Protein AF-A0A4Y9YDY7-F1 (afdb_monomer_lite)

Organism: NCBI:txid205917

Secondary structure (DSSP, 8-state):
-PPP------------S---HHHHHHHHHHHHHHHHHHHHHHHHHHHTTT-GGGHHHHHHHHHHHHHHHHHHHHHHHHHHTT-PPPHHHHHHHHHHHHHHHHHHHT---SSHHHHHHHHHHHHHHHHHHHHHHHHHHH--

Radius of gyration: 20.63 Å; chains: 1; bounding box: 58×37×65 Å

Foldseek 3Di:
DDDDDDDPPPPPPPPQLPFPPQLVVLLVLLVVLLVQLLVLLVVLCVVCVPPPVLPVLSVQLNVLSVQLVVLSVQCVVCSVVVHHRDPCSLVSNVVSLVSNLVSLVPDDDPDPVSVVSSVSSNVSSVSSVVSSVSSVVRRD

Structure (mmCIF, N/CA/C/O backbone):
data_AF-A0A4Y9YDY7-F1
#
_entry.id   AF-A0A4Y9YDY7-F1
#
loop_
_atom_site.group_PDB
_atom_site.id
_atom_site.type_symbol
_atom_site.label_atom_id
_atom_site.label_alt_id
_atom_site.label_comp_id
_atom_site.label_asym_id
_atom_site.label_entity_id
_atom_site.label_seq_id
_atom_site.pdbx_PDB_ins_code
_atom_site.Cartn_x
_atom_site.Cartn_y
_atom_site.Cartn_z
_atom_site.occupancy
_atom_site.B_iso_or_equiv
_atom_site.auth_seq_id
_atom_site.auth_comp_id
_atom_site.auth_asym_id
_atom_site.auth_atom_id
_atom_site.pdbx_PDB_model_num
ATOM 1 N N . MET A 1 1 ? -42.964 29.042 45.387 1.00 39.03 1 MET A N 1
ATOM 2 C CA . MET A 1 1 ? -42.250 28.982 44.094 1.00 39.03 1 MET A CA 1
ATOM 3 C C . MET A 1 1 ? -41.094 28.014 44.265 1.00 39.03 1 MET A C 1
ATOM 5 O O . MET A 1 1 ? -40.174 28.321 45.007 1.00 39.03 1 MET A O 1
ATOM 9 N N . PHE A 1 2 ? -41.213 26.810 43.706 1.00 41.94 2 PHE A N 1
ATOM 10 C CA . PHE A 1 2 ? -40.208 25.752 43.826 1.00 41.94 2 PHE A CA 1
ATOM 11 C C . PHE A 1 2 ? -39.078 26.000 42.819 1.00 41.94 2 PHE A C 1
ATOM 13 O O . PHE A 1 2 ? -39.343 26.147 41.627 1.00 41.94 2 PHE A O 1
ATOM 20 N N . GLY A 1 3 ? -37.841 26.096 43.310 1.00 42.00 3 GLY A N 1
ATOM 21 C CA . GLY A 1 3 ? -36.640 26.236 42.489 1.00 42.00 3 GLY A CA 1
ATOM 22 C C . GLY A 1 3 ? -36.206 24.883 41.930 1.00 42.00 3 GLY A C 1
ATOM 23 O O . GLY A 1 3 ? -36.034 23.929 42.684 1.00 42.00 3 GLY A O 1
ATOM 24 N N . TYR A 1 4 ? -36.042 24.802 40.611 1.00 50.50 4 TYR A N 1
ATOM 25 C CA . TYR A 1 4 ? -35.512 23.625 39.929 1.00 50.50 4 TYR A CA 1
ATOM 26 C C . TYR A 1 4 ? -33.981 23.657 39.962 1.00 50.50 4 TYR A C 1
ATOM 28 O O . TYR A 1 4 ? -33.361 24.554 39.394 1.00 50.50 4 TYR A O 1
ATOM 36 N N . ALA A 1 5 ? -33.372 22.669 40.616 1.00 47.00 5 ALA A N 1
ATOM 37 C CA . ALA A 1 5 ? -31.947 22.394 40.492 1.00 47.00 5 ALA A CA 1
ATOM 38 C C . ALA A 1 5 ? -31.711 21.598 39.200 1.00 47.00 5 ALA A C 1
ATOM 40 O O . ALA A 1 5 ? -32.161 20.459 39.071 1.00 47.00 5 ALA A O 1
ATOM 41 N N . VAL A 1 6 ? -31.022 22.202 38.232 1.00 55.09 6 VAL A N 1
ATOM 42 C CA . VAL A 1 6 ? -30.529 21.498 37.044 1.00 55.09 6 VAL A CA 1
ATOM 43 C C . VAL A 1 6 ? -29.344 20.644 37.482 1.00 55.09 6 VAL A C 1
ATOM 45 O O . VAL A 1 6 ? -28.255 21.153 37.736 1.00 55.09 6 VAL A O 1
ATOM 48 N N . VAL A 1 7 ? -29.566 19.337 37.604 1.00 47.34 7 VAL A N 1
ATOM 49 C CA . VAL A 1 7 ? -28.493 18.370 37.838 1.00 47.34 7 VAL A CA 1
ATOM 50 C C . VAL A 1 7 ? -27.838 18.098 36.488 1.00 47.34 7 VAL A C 1
ATOM 52 O O . VAL A 1 7 ? -28.342 17.315 35.684 1.00 47.34 7 VAL A O 1
ATOM 55 N N . ILE A 1 8 ? -26.734 18.791 36.211 1.00 49.72 8 ILE A N 1
ATOM 56 C CA . ILE A 1 8 ? -25.863 18.474 35.080 1.00 49.72 8 ILE A CA 1
ATOM 57 C C . ILE A 1 8 ? -25.205 17.136 35.424 1.00 49.72 8 ILE A C 1
ATOM 59 O O . ILE A 1 8 ? -24.204 17.090 36.135 1.00 49.72 8 ILE A O 1
ATOM 63 N N . ASN A 1 9 ? -25.788 16.031 34.957 1.00 45.81 9 ASN A N 1
ATOM 64 C CA . ASN A 1 9 ? -25.039 14.789 34.847 1.00 45.81 9 ASN A CA 1
ATOM 65 C C . ASN A 1 9 ? -23.965 15.052 33.793 1.00 45.81 9 ASN A C 1
ATOM 67 O O . ASN A 1 9 ? -24.232 14.969 32.595 1.00 45.81 9 ASN A O 1
ATOM 71 N N . ALA A 1 10 ? -22.761 15.422 34.233 1.00 47.41 10 ALA A N 1
ATOM 72 C CA . ALA A 1 10 ? -21.586 15.194 33.419 1.00 47.41 10 ALA A CA 1
ATOM 73 C C . ALA A 1 10 ? -21.610 13.695 33.122 1.00 47.41 10 ALA A C 1
ATOM 75 O O . ALA A 1 10 ? -21.417 12.885 34.032 1.00 47.41 10 ALA A O 1
ATOM 76 N N . ALA A 1 11 ? -21.964 13.333 31.884 1.00 51.84 11 ALA A N 1
ATOM 77 C CA . ALA A 1 11 ? -21.822 11.964 31.428 1.00 51.84 11 ALA A CA 1
ATOM 78 C C . ALA A 1 11 ? -20.409 11.528 31.835 1.00 51.84 11 ALA A C 1
ATOM 80 O O . ALA A 1 11 ? -19.479 12.335 31.677 1.00 51.84 11 ALA A O 1
ATOM 81 N N . PRO A 1 12 ? -20.241 10.333 32.434 1.00 49.38 12 PRO A N 1
ATOM 82 C CA . PRO A 1 12 ? -18.912 9.855 32.771 1.00 49.38 12 PRO A CA 1
ATOM 83 C C . PRO A 1 12 ? -18.038 10.065 31.541 1.00 49.38 12 PRO A C 1
ATOM 85 O O . PRO A 1 12 ? -18.512 9.867 30.419 1.00 49.38 12 PRO A O 1
ATOM 88 N N . LEU A 1 13 ? -16.807 10.538 31.747 1.00 45.59 13 LEU A N 1
ATOM 89 C CA . LEU A 1 13 ? -15.795 10.596 30.701 1.00 45.59 13 LEU A CA 1
ATOM 90 C C . LEU A 1 13 ? -15.561 9.155 30.237 1.00 45.59 13 LEU A C 1
ATOM 92 O O . LEU A 1 13 ? -14.637 8.480 30.683 1.00 45.59 13 LEU A O 1
ATOM 96 N N . GLN A 1 14 ? -16.453 8.661 29.385 1.00 45.66 14 GLN A N 1
ATOM 97 C CA . GLN A 1 14 ? -16.269 7.471 28.596 1.00 45.66 14 GLN A CA 1
ATOM 98 C C . GLN A 1 14 ? -14.976 7.769 27.857 1.00 45.66 14 GLN A C 1
ATOM 100 O O . GLN A 1 14 ? -14.892 8.802 27.183 1.00 45.66 14 GLN A O 1
ATOM 105 N N . ARG A 1 15 ? -13.930 6.973 28.117 1.00 46.06 15 ARG A N 1
ATOM 106 C CA . ARG A 1 15 ? -12.630 7.122 27.459 1.00 46.06 15 ARG A CA 1
ATOM 107 C C . ARG A 1 15 ? -12.909 7.458 26.000 1.00 46.06 15 ARG A C 1
ATOM 109 O O . ARG A 1 15 ? -13.612 6.697 25.338 1.00 46.06 15 ARG A O 1
ATOM 116 N N . ARG A 1 16 ? -12.460 8.639 25.550 1.00 49.19 16 ARG A N 1
ATOM 117 C CA . ARG A 1 16 ? -12.543 9.020 24.136 1.00 49.19 16 ARG A CA 1
ATOM 118 C C . ARG A 1 16 ? -12.090 7.790 23.355 1.00 49.19 16 ARG A C 1
ATOM 120 O O . ARG A 1 16 ? -11.092 7.199 23.746 1.00 49.19 16 ARG A O 1
ATOM 127 N N . GLN A 1 17 ? -12.787 7.404 22.294 1.00 44.22 17 GLN A N 1
ATOM 128 C CA . GLN A 1 17 ? -12.437 6.260 21.435 1.00 44.22 17 GLN A CA 1
ATOM 129 C C . GLN A 1 17 ? -11.077 6.419 20.696 1.00 44.22 17 GLN A C 1
ATOM 131 O O . GLN A 1 17 ? -10.819 5.794 19.663 1.00 44.22 17 GLN A O 1
ATOM 136 N N . THR A 1 18 ? -10.169 7.255 21.209 1.00 50.94 18 THR A N 1
ATOM 137 C CA . THR A 1 18 ? -8.746 6.922 21.261 1.00 50.94 18 THR A CA 1
ATOM 138 C C . THR A 1 18 ? -8.643 5.643 22.085 1.00 50.94 18 THR A C 1
ATOM 140 O O . THR A 1 18 ? -8.668 5.703 23.315 1.00 50.94 18 THR A O 1
ATOM 143 N N . GLY A 1 19 ? -8.629 4.486 21.424 1.00 54.84 19 GLY A N 1
ATOM 144 C CA . GLY A 1 19 ? -8.439 3.215 22.112 1.00 54.84 19 GLY A CA 1
ATOM 145 C C . GLY A 1 19 ? -7.143 3.226 22.923 1.00 54.84 19 GLY A C 1
ATOM 146 O O . GLY A 1 19 ? -6.402 4.217 22.950 1.00 54.84 19 GLY A O 1
ATOM 147 N N . ASP A 1 20 ? -6.873 2.114 23.594 1.00 69.81 20 ASP A N 1
ATOM 148 C CA . ASP A 1 20 ? -5.583 1.875 24.236 1.00 69.81 20 ASP A CA 1
ATOM 149 C C . ASP A 1 20 ? -4.406 2.334 23.344 1.00 69.81 20 ASP A C 1
ATOM 151 O O . ASP A 1 20 ? -4.529 2.437 22.122 1.00 69.81 20 ASP A O 1
ATOM 155 N N . VAL A 1 21 ? -3.255 2.639 23.943 1.00 79.56 21 VAL A N 1
ATOM 156 C CA . VAL A 1 21 ? -2.041 3.054 23.228 1.00 79.56 21 VAL A CA 1
ATOM 157 C C . VAL A 1 21 ? -1.792 2.155 22.010 1.00 79.56 21 VAL A C 1
ATOM 159 O O . VAL A 1 21 ? -1.467 2.675 20.945 1.00 79.56 21 VAL A O 1
ATOM 162 N N . GLN A 1 22 ? -2.067 0.853 22.136 1.00 82.25 22 GLN A N 1
ATOM 163 C CA . GLN A 1 22 ? -2.006 -0.130 21.057 1.00 82.25 22 GLN A CA 1
ATOM 164 C C . GLN A 1 22 ? -2.917 0.206 19.861 1.00 82.25 22 GLN A C 1
ATOM 166 O O . GLN A 1 22 ? -2.422 0.390 18.755 1.00 82.25 22 GLN A O 1
ATOM 171 N N . CYS A 1 23 ? -4.207 0.466 20.088 1.00 82.44 23 CYS A N 1
ATOM 172 C CA . CYS A 1 23 ? -5.139 0.912 19.047 1.00 82.44 23 CYS A CA 1
ATOM 173 C C . CYS A 1 23 ? -4.630 2.144 18.272 1.00 82.44 23 CYS A C 1
ATOM 175 O O . CYS A 1 23 ? -4.763 2.228 17.049 1.00 82.44 23 CYS A O 1
ATOM 177 N N . ASN A 1 24 ? -4.035 3.122 18.964 1.00 81.50 24 ASN A N 1
ATOM 178 C CA . ASN A 1 24 ? -3.501 4.315 18.298 1.00 81.50 24 ASN A CA 1
ATOM 179 C C . ASN A 1 24 ? -2.213 4.007 17.519 1.00 81.50 24 ASN A C 1
ATOM 181 O O . ASN A 1 24 ? -1.998 4.587 16.454 1.00 81.50 24 ASN A O 1
ATOM 185 N N . ILE A 1 25 ? -1.381 3.088 18.019 1.00 85.31 25 ILE A N 1
ATOM 186 C CA . ILE A 1 25 ? -0.211 2.576 17.299 1.00 85.31 25 ILE A CA 1
ATOM 187 C C . ILE A 1 25 ? -0.652 1.882 16.008 1.00 85.31 25 ILE A C 1
ATOM 189 O O . ILE A 1 25 ? -0.083 2.161 14.956 1.00 85.31 25 ILE A O 1
ATOM 193 N N . ASP A 1 26 ? -1.672 1.028 16.049 1.00 87.25 26 ASP A N 1
ATOM 194 C CA . ASP A 1 26 ? -2.099 0.273 14.868 1.00 87.25 26 ASP A CA 1
ATOM 195 C C . ASP A 1 26 ? -2.769 1.172 13.825 1.00 87.25 26 ASP A C 1
ATOM 197 O O . ASP A 1 26 ? -2.476 1.057 12.634 1.00 87.25 26 ASP A O 1
ATOM 201 N N . ARG A 1 27 ? -3.539 2.181 14.257 1.00 84.94 27 ARG A N 1
ATOM 202 C CA . ARG A 1 27 ? -4.018 3.250 13.359 1.00 84.94 27 ARG A CA 1
ATOM 203 C C . ARG A 1 27 ? -2.862 3.995 12.695 1.00 84.94 27 ARG A C 1
ATOM 205 O O . ARG A 1 27 ? -2.913 4.257 11.495 1.00 84.94 27 ARG A O 1
ATOM 212 N N . LEU A 1 28 ? -1.808 4.315 13.449 1.00 87.75 28 LEU A N 1
ATOM 213 C CA . LEU A 1 28 ? -0.627 4.971 12.893 1.00 87.75 28 LEU A CA 1
ATOM 214 C C . LEU A 1 28 ? 0.104 4.065 11.893 1.00 87.75 28 LEU A C 1
ATOM 216 O O . LEU A 1 28 ? 0.486 4.545 10.829 1.00 87.75 28 LEU A O 1
ATOM 220 N N . LYS A 1 29 ? 0.255 2.765 12.179 1.00 90.75 29 LYS A N 1
ATOM 221 C CA . LYS A 1 29 ? 0.847 1.792 11.243 1.00 90.75 29 LYS A CA 1
ATOM 222 C C . LYS A 1 29 ? 0.070 1.715 9.928 1.00 90.75 29 LYS A C 1
ATOM 224 O O . LYS A 1 29 ? 0.696 1.638 8.876 1.00 90.75 29 LYS A O 1
ATOM 229 N N . VAL A 1 30 ? -1.265 1.768 9.969 1.00 92.12 30 VAL A N 1
ATOM 230 C CA . VAL A 1 30 ? -2.097 1.817 8.754 1.00 92.12 30 VAL A CA 1
ATOM 231 C C . VAL A 1 30 ? -1.740 3.042 7.912 1.00 92.12 30 VAL A C 1
ATOM 233 O O . VAL A 1 30 ? -1.418 2.896 6.734 1.00 92.12 30 VAL A O 1
ATOM 236 N N . VAL A 1 31 ? -1.726 4.235 8.517 1.00 90.88 31 VAL A N 1
ATOM 237 C CA . VAL A 1 31 ? -1.417 5.495 7.817 1.00 90.88 31 VAL A CA 1
ATOM 238 C C . VAL A 1 31 ? 0.006 5.496 7.255 1.00 90.88 31 VA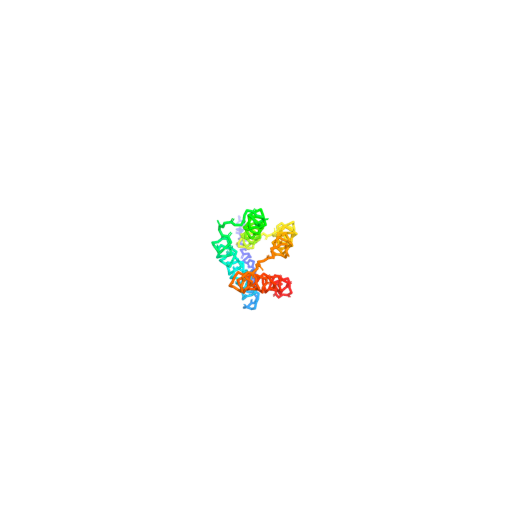L A C 1
ATOM 240 O O . VAL A 1 31 ? 0.198 5.795 6.076 1.00 90.88 31 VAL A O 1
ATOM 243 N N . VAL A 1 32 ? 0.996 5.119 8.069 1.00 92.56 32 VAL A N 1
ATOM 244 C CA . VAL A 1 32 ? 2.407 5.056 7.655 1.00 92.56 32 VAL A CA 1
ATOM 245 C C . VAL A 1 32 ? 2.595 4.044 6.529 1.00 92.56 32 VAL A C 1
ATOM 247 O O . VAL A 1 32 ? 3.168 4.387 5.501 1.00 92.56 32 VAL A O 1
ATOM 250 N N . GLY A 1 33 ? 2.060 2.829 6.664 1.00 95.38 33 GLY A N 1
ATOM 251 C CA . GLY A 1 33 ? 2.210 1.802 5.636 1.00 95.38 33 GLY A CA 1
ATOM 252 C C . GLY A 1 33 ? 1.518 2.165 4.315 1.00 95.38 33 GLY A C 1
ATOM 253 O O . GLY A 1 33 ? 2.056 1.867 3.249 1.00 95.38 33 GLY A O 1
ATOM 254 N N . MET A 1 34 ? 0.378 2.876 4.347 1.00 94.38 34 MET A N 1
ATOM 255 C CA . MET A 1 34 ? -0.245 3.408 3.124 1.00 94.38 34 MET A CA 1
ATOM 256 C C . MET A 1 34 ? 0.667 4.423 2.431 1.00 94.38 34 MET A C 1
ATOM 258 O O . MET A 1 34 ? 0.826 4.358 1.212 1.00 94.38 34 MET A O 1
ATOM 262 N N . GLN A 1 35 ? 1.292 5.327 3.193 1.00 95.75 35 GLN A N 1
ATOM 263 C CA . GLN A 1 35 ? 2.230 6.305 2.641 1.00 95.75 35 GLN A CA 1
ATOM 264 C C . GLN A 1 35 ? 3.475 5.628 2.056 1.00 95.75 35 GLN A C 1
ATOM 266 O O . GLN A 1 35 ? 3.839 5.913 0.920 1.00 95.75 35 GLN A O 1
ATOM 271 N N . GLU A 1 36 ? 4.086 4.684 2.775 1.00 96.88 36 GLU A N 1
ATOM 272 C CA . GLU A 1 36 ? 5.244 3.927 2.280 1.00 96.88 36 GLU A CA 1
ATOM 273 C C . GLU A 1 36 ? 4.917 3.130 1.010 1.00 96.88 36 GLU A C 1
ATOM 275 O O . GLU A 1 36 ? 5.724 3.056 0.076 1.00 96.88 36 GLU A O 1
ATOM 280 N N . THR A 1 37 ? 3.715 2.548 0.954 1.00 97.56 37 THR A N 1
ATOM 281 C CA . THR A 1 37 ? 3.227 1.863 -0.245 1.00 97.56 37 THR A CA 1
ATOM 282 C C . THR A 1 37 ? 3.100 2.855 -1.399 1.00 97.56 37 THR A C 1
ATOM 284 O O . THR A 1 37 ? 3.590 2.576 -2.490 1.00 97.56 37 THR A O 1
ATOM 287 N N . LEU A 1 38 ? 2.503 4.030 -1.171 1.00 97.62 38 LEU A N 1
ATOM 288 C CA . LEU A 1 38 ? 2.344 5.064 -2.197 1.00 97.62 38 LEU A CA 1
ATOM 289 C C . LEU A 1 38 ? 3.689 5.570 -2.719 1.00 97.62 38 LEU A C 1
ATOM 291 O O . LEU A 1 38 ? 3.869 5.689 -3.930 1.00 97.62 38 LEU A O 1
ATOM 295 N N . ASP A 1 39 ? 4.639 5.827 -1.824 1.00 98.00 39 ASP A N 1
ATOM 296 C CA . ASP A 1 39 ? 5.987 6.268 -2.179 1.00 98.00 39 ASP A CA 1
ATOM 297 C C . ASP A 1 39 ? 6.688 5.214 -3.041 1.00 98.00 39 ASP A C 1
ATOM 299 O O . ASP A 1 39 ? 7.245 5.538 -4.093 1.00 98.00 39 ASP A O 1
ATOM 303 N N . SER A 1 40 ? 6.565 3.938 -2.665 1.00 98.00 40 SER A N 1
ATOM 304 C CA . SER A 1 40 ? 7.099 2.821 -3.447 1.00 98.00 40 SER A CA 1
ATOM 305 C C . SER A 1 40 ? 6.432 2.717 -4.823 1.00 98.00 40 SER A C 1
ATOM 307 O O . SER A 1 40 ? 7.117 2.498 -5.818 1.00 98.00 40 SER A O 1
ATOM 309 N N . VAL A 1 41 ? 5.116 2.933 -4.922 1.00 97.12 41 VAL A N 1
ATOM 310 C CA . VAL A 1 41 ? 4.388 2.941 -6.204 1.00 97.12 41 VAL A CA 1
ATOM 311 C C . VAL A 1 41 ? 4.796 4.121 -7.086 1.00 97.12 41 VAL A C 1
ATOM 313 O O . VAL A 1 41 ? 4.975 3.956 -8.292 1.00 97.12 41 VAL A O 1
ATOM 316 N N . ASN A 1 42 ? 5.002 5.305 -6.512 1.00 96.75 42 ASN A N 1
ATOM 317 C CA . ASN A 1 42 ? 5.485 6.477 -7.244 1.00 96.75 42 ASN A CA 1
ATOM 318 C C . ASN A 1 42 ? 6.924 6.280 -7.740 1.00 96.75 42 ASN A C 1
ATOM 320 O O . ASN A 1 42 ? 7.264 6.642 -8.872 1.00 96.75 42 ASN A O 1
ATOM 324 N N . GLN A 1 43 ? 7.765 5.656 -6.917 1.00 96.88 43 GLN A N 1
ATOM 325 C CA . GLN A 1 43 ? 9.112 5.273 -7.312 1.00 96.88 43 GLN A CA 1
ATOM 326 C C . GLN A 1 43 ? 9.080 4.227 -8.433 1.00 96.88 43 GLN A C 1
ATOM 328 O O . GLN A 1 43 ? 9.799 4.381 -9.420 1.00 96.88 43 GLN A O 1
ATOM 333 N N . LEU A 1 44 ? 8.207 3.223 -8.329 1.00 95.19 44 LEU A N 1
ATOM 334 C CA . LEU A 1 44 ? 8.016 2.202 -9.355 1.00 95.19 44 LEU A CA 1
ATOM 335 C C . LEU A 1 44 ? 7.544 2.825 -10.675 1.00 95.19 44 LEU A C 1
ATOM 337 O O . LEU A 1 44 ? 8.087 2.508 -11.725 1.00 95.19 44 LEU A O 1
ATOM 341 N N . SER A 1 45 ? 6.611 3.779 -10.624 1.00 94.81 45 SER A N 1
ATOM 342 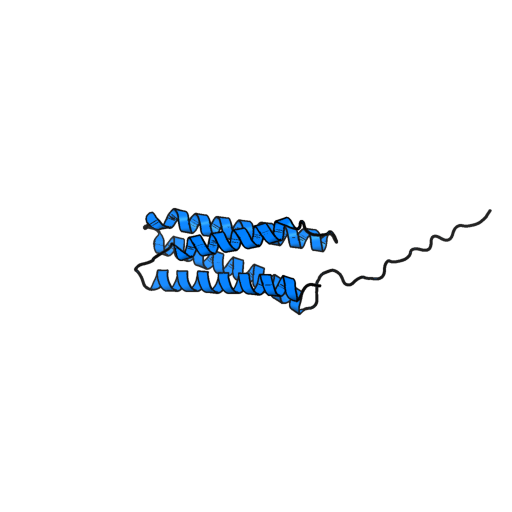C CA . SER A 1 45 ? 6.181 4.573 -11.784 1.00 94.81 45 SER A CA 1
ATOM 343 C C . SER A 1 45 ? 7.359 5.263 -12.479 1.00 94.81 45 SER A C 1
ATOM 345 O O . SER A 1 45 ? 7.499 5.205 -13.699 1.00 94.81 45 SER A O 1
ATOM 347 N N . THR A 1 46 ? 8.255 5.863 -11.690 1.00 94.25 46 THR A N 1
ATOM 348 C CA . THR A 1 46 ? 9.451 6.544 -12.204 1.00 94.25 46 THR A CA 1
ATOM 349 C C . THR A 1 46 ? 10.435 5.557 -12.837 1.00 94.25 46 THR A C 1
ATOM 351 O O . THR A 1 46 ? 10.947 5.809 -13.926 1.00 94.25 46 THR A O 1
ATOM 354 N N . GLN A 1 47 ? 10.687 4.419 -12.183 1.00 94.06 47 GLN A N 1
ATOM 355 C CA . GLN A 1 47 ? 11.600 3.379 -12.675 1.00 94.06 47 GLN A CA 1
ATOM 356 C C . GLN A 1 47 ? 11.074 2.711 -13.949 1.00 94.06 47 GLN A C 1
ATOM 358 O O . GLN A 1 47 ? 11.835 2.440 -14.876 1.00 94.06 47 GLN A O 1
ATOM 363 N N . LEU A 1 48 ? 9.759 2.510 -14.021 1.00 91.00 48 LEU A N 1
ATOM 364 C CA . LEU A 1 48 ? 9.074 1.936 -15.169 1.00 91.00 48 LEU A CA 1
ATOM 365 C C . LEU A 1 48 ? 8.750 2.971 -16.251 1.00 91.00 48 LEU A C 1
ATOM 367 O O . LEU A 1 48 ? 8.098 2.590 -17.211 1.00 91.00 48 LEU A O 1
ATOM 371 N N . GLY A 1 49 ? 9.183 4.236 -16.142 1.00 74.38 49 GLY A N 1
ATOM 372 C CA . GLY A 1 49 ? 8.689 5.413 -16.885 1.00 74.38 49 GLY A CA 1
ATOM 373 C C . GLY A 1 49 ? 8.644 5.371 -18.427 1.00 74.38 49 GLY A C 1
ATOM 374 O O . GLY A 1 49 ? 8.167 6.321 -19.040 1.00 74.38 49 GLY A O 1
ATOM 375 N N . CYS A 1 50 ? 9.074 4.280 -19.068 1.00 66.44 50 CYS A N 1
ATOM 376 C CA . CYS A 1 50 ? 8.924 4.014 -20.507 1.00 66.44 50 CYS A CA 1
ATOM 377 C C . CYS A 1 50 ? 8.049 2.780 -20.832 1.00 66.44 50 CYS A C 1
ATOM 379 O O . CYS A 1 50 ? 7.815 2.482 -22.002 1.00 66.44 50 CYS A O 1
ATOM 381 N N . ASN A 1 51 ? 7.581 2.042 -19.825 1.00 73.31 51 ASN A N 1
ATOM 382 C CA . ASN A 1 51 ? 6.811 0.813 -19.961 1.00 73.31 51 ASN A CA 1
ATOM 383 C C . ASN A 1 51 ? 5.312 1.101 -19.823 1.00 73.31 51 ASN A C 1
ATOM 385 O O . ASN A 1 51 ? 4.730 1.058 -18.739 1.00 73.31 51 ASN A O 1
ATOM 389 N N . THR A 1 52 ? 4.673 1.368 -20.959 1.00 78.88 52 THR A N 1
ATOM 390 C CA . THR A 1 52 ? 3.226 1.609 -21.031 1.00 78.88 52 THR A CA 1
ATOM 391 C C . THR A 1 52 ? 2.392 0.402 -20.603 1.00 78.88 52 THR A C 1
ATOM 393 O O . THR A 1 52 ? 1.228 0.581 -20.250 1.00 78.88 52 THR A O 1
ATOM 396 N N . SER A 1 53 ? 2.972 -0.804 -20.575 1.00 89.88 53 SER A N 1
ATOM 397 C CA . SER A 1 53 ? 2.268 -2.042 -20.218 1.00 89.88 53 SER A CA 1
ATOM 398 C C . SER A 1 53 ? 1.766 -2.044 -18.774 1.00 89.88 53 SER A C 1
ATOM 400 O O . SER A 1 53 ? 0.761 -2.684 -18.493 1.00 89.88 53 SER A O 1
ATOM 402 N N . PHE A 1 54 ? 2.435 -1.315 -17.873 1.00 93.50 54 PHE A N 1
ATOM 403 C CA . PHE A 1 54 ? 2.101 -1.288 -16.443 1.00 93.50 54 PHE A CA 1
ATOM 404 C C . PHE A 1 54 ? 1.513 0.047 -15.974 1.00 93.50 54 PHE A C 1
ATOM 406 O O . PHE A 1 54 ? 1.197 0.201 -14.796 1.00 93.50 54 PHE A O 1
ATOM 413 N N . ALA A 1 55 ? 1.338 1.020 -16.872 1.00 92.62 55 ALA A N 1
ATOM 414 C CA . ALA A 1 55 ? 0.851 2.348 -16.500 1.00 92.62 55 ALA A CA 1
ATOM 415 C C . ALA A 1 55 ? -0.543 2.293 -15.845 1.00 92.62 55 ALA A C 1
ATOM 417 O O . ALA A 1 55 ? -0.767 2.926 -14.816 1.00 92.62 55 ALA A O 1
ATOM 418 N N . SER A 1 56 ? -1.460 1.481 -16.386 1.00 95.25 56 SER A N 1
ATOM 419 C CA . SER A 1 56 ? -2.797 1.283 -15.808 1.00 95.25 56 SER A CA 1
ATOM 420 C C . SER A 1 56 ? -2.746 0.630 -14.426 1.00 95.25 56 SER A C 1
ATOM 422 O O . SER A 1 56 ? -3.511 1.019 -13.544 1.00 95.25 56 SER A O 1
ATOM 424 N N . ASN A 1 57 ? -1.836 -0.323 -14.209 1.00 96.81 57 ASN A N 1
ATOM 425 C CA . ASN A 1 57 ? -1.617 -0.964 -12.913 1.00 96.81 57 ASN A CA 1
ATOM 426 C C . ASN A 1 57 ? -1.107 0.036 -11.874 1.00 96.81 57 ASN A C 1
ATOM 428 O O . ASN A 1 57 ? -1.648 0.100 -10.774 1.00 96.81 57 ASN A O 1
ATOM 432 N N . ILE A 1 58 ? -0.125 0.865 -12.236 1.00 96.50 58 ILE A N 1
ATOM 433 C CA . ILE A 1 58 ? 0.389 1.929 -11.365 1.00 96.50 58 ILE A CA 1
ATOM 434 C C . ILE A 1 58 ? -0.726 2.906 -10.987 1.00 96.50 58 ILE A C 1
ATOM 436 O O . ILE A 1 58 ? -0.925 3.171 -9.803 1.00 96.50 58 ILE A O 1
ATOM 440 N N . THR A 1 59 ? -1.499 3.396 -11.961 1.00 96.38 59 THR A N 1
ATOM 441 C CA . THR A 1 59 ? -2.625 4.299 -11.684 1.00 96.38 59 THR A CA 1
ATOM 442 C C . THR A 1 59 ? -3.676 3.630 -10.801 1.00 96.38 59 THR A C 1
ATOM 444 O O . THR A 1 59 ? -4.146 4.243 -9.849 1.00 96.38 59 THR A O 1
ATOM 447 N N . THR A 1 60 ? -4.004 2.362 -11.059 1.00 97.94 60 THR A N 1
ATOM 448 C CA . THR A 1 60 ? -4.965 1.604 -10.241 1.00 97.94 60 THR A CA 1
ATOM 449 C C . THR A 1 60 ? -4.476 1.463 -8.800 1.00 97.94 60 THR A C 1
ATOM 451 O O . THR A 1 60 ? -5.248 1.689 -7.871 1.00 97.94 60 THR A O 1
ATOM 454 N N . ALA A 1 61 ? -3.191 1.162 -8.596 1.00 97.81 61 ALA A N 1
ATOM 455 C CA . ALA A 1 61 ? -2.594 1.106 -7.267 1.00 97.81 61 ALA A CA 1
ATOM 456 C C . ALA A 1 61 ? -2.646 2.474 -6.564 1.00 97.81 61 ALA A C 1
ATOM 458 O O . ALA A 1 61 ? -3.070 2.552 -5.416 1.00 97.81 61 ALA A O 1
ATOM 459 N N . GLN A 1 62 ? -2.299 3.568 -7.247 1.00 97.56 62 GLN A N 1
ATOM 460 C CA . GLN A 1 62 ? -2.385 4.921 -6.679 1.00 97.56 62 GLN A CA 1
ATOM 461 C C . GLN A 1 62 ? -3.823 5.294 -6.290 1.00 97.56 62 GLN A C 1
ATOM 463 O O . GLN A 1 62 ? -4.059 5.791 -5.189 1.00 97.56 62 GLN A O 1
ATOM 468 N N . THR A 1 63 ? -4.794 5.028 -7.170 1.00 97.81 63 THR A N 1
ATOM 469 C CA . THR A 1 63 ? -6.216 5.276 -6.900 1.00 97.81 63 THR A CA 1
ATOM 470 C C . THR A 1 63 ? -6.714 4.450 -5.720 1.00 97.81 63 THR A C 1
ATOM 472 O O . THR A 1 63 ? -7.384 5.000 -4.849 1.00 97.81 63 THR A O 1
ATOM 475 N N . GLY A 1 64 ? -6.356 3.165 -5.651 1.00 97.62 64 GLY A N 1
ATOM 476 C CA . GLY A 1 64 ? -6.718 2.303 -4.530 1.00 97.62 64 GLY A CA 1
ATOM 477 C C . GLY A 1 64 ? -6.132 2.7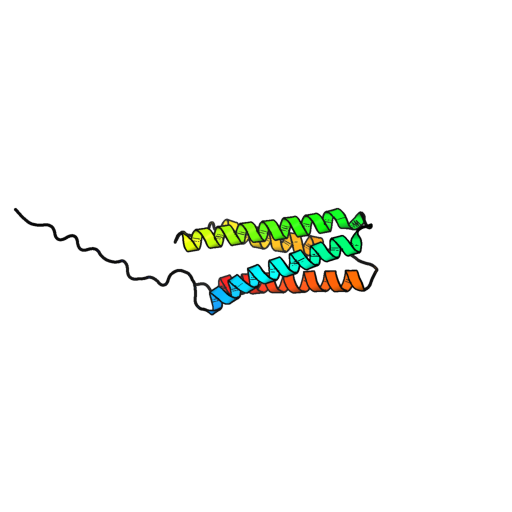98 -3.206 1.00 97.62 64 GLY A C 1
ATOM 478 O O . GLY A 1 64 ? -6.859 2.902 -2.223 1.00 97.62 64 GLY A O 1
ATOM 479 N N . ILE A 1 65 ? -4.853 3.191 -3.169 1.00 97.25 65 ILE A N 1
ATOM 480 C CA . ILE A 1 65 ? -4.237 3.732 -1.944 1.00 97.25 65 ILE A CA 1
ATOM 481 C C . ILE A 1 65 ? -4.958 5.005 -1.494 1.00 97.25 65 ILE A C 1
ATOM 483 O O . ILE A 1 65 ? -5.319 5.122 -0.325 1.00 97.25 65 ILE A O 1
ATOM 487 N N . HIS A 1 66 ? -5.235 5.924 -2.420 1.00 96.56 66 HIS A N 1
ATOM 488 C CA . HIS A 1 66 ? -5.972 7.144 -2.101 1.00 96.56 66 HIS A CA 1
ATOM 489 C C . HIS A 1 66 ? -7.391 6.841 -1.593 1.00 96.56 66 HIS A C 1
ATOM 491 O O . HIS A 1 66 ? -7.838 7.432 -0.615 1.00 96.56 66 HIS A O 1
ATOM 497 N N . GLY A 1 67 ? -8.091 5.875 -2.196 1.00 95.31 67 GLY A N 1
ATOM 498 C CA . GLY A 1 67 ? -9.397 5.422 -1.714 1.00 95.31 67 GLY A CA 1
ATOM 499 C C . GLY A 1 67 ? -9.343 4.834 -0.299 1.00 95.31 67 GLY A C 1
ATOM 500 O O . GLY A 1 67 ? -10.210 5.124 0.524 1.00 95.31 67 GLY A O 1
ATOM 501 N N . ALA A 1 68 ? -8.306 4.053 0.018 1.00 94.25 68 ALA A N 1
ATOM 502 C CA . ALA A 1 68 ? -8.090 3.525 1.365 1.00 94.25 68 ALA A CA 1
ATOM 503 C C . ALA A 1 68 ? -7.797 4.641 2.387 1.00 94.25 68 ALA A C 1
ATOM 505 O O . ALA A 1 68 ? -8.311 4.596 3.508 1.00 94.25 68 ALA A O 1
ATOM 506 N N . GLN A 1 69 ? -7.024 5.660 1.998 1.00 92.44 69 GLN A N 1
ATOM 507 C CA . GLN A 1 69 ? -6.760 6.839 2.828 1.00 92.44 69 GLN A CA 1
ATOM 508 C C . GLN A 1 69 ? -8.049 7.612 3.120 1.00 92.44 69 GLN A C 1
ATOM 510 O O . GLN A 1 69 ? -8.358 7.837 4.286 1.00 92.44 69 GLN A O 1
ATOM 515 N N . VAL A 1 70 ? -8.851 7.915 2.093 1.00 93.44 70 VAL A N 1
ATOM 516 C CA . VAL A 1 70 ? -10.144 8.604 2.253 1.00 93.44 70 VAL A CA 1
ATOM 517 C C . VAL A 1 70 ? -11.068 7.839 3.206 1.00 93.44 70 VAL A C 1
ATOM 519 O O . VAL A 1 70 ? -11.585 8.425 4.154 1.00 93.44 70 VAL A O 1
ATOM 522 N N . ALA A 1 71 ? -11.217 6.522 3.029 1.00 91.75 71 ALA A N 1
ATOM 523 C CA . ALA A 1 71 ? -12.037 5.709 3.929 1.00 91.75 71 ALA A CA 1
ATOM 524 C C . ALA A 1 71 ? -11.518 5.738 5.382 1.00 91.75 71 ALA A C 1
ATOM 526 O O . ALA A 1 71 ? -12.302 5.810 6.330 1.00 91.75 71 ALA A O 1
ATOM 527 N N . THR A 1 72 ? -10.195 5.717 5.572 1.00 88.69 72 THR A N 1
ATOM 528 C CA . THR A 1 72 ? -9.562 5.800 6.901 1.00 88.69 72 THR A CA 1
ATOM 529 C C . THR A 1 72 ? -9.778 7.167 7.552 1.00 88.69 72 THR A C 1
ATOM 531 O O . THR 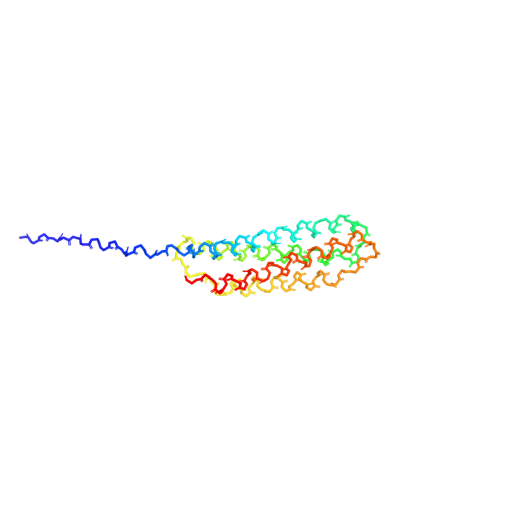A 1 72 ? -10.046 7.247 8.757 1.00 88.69 72 THR A O 1
ATOM 534 N N . ASP A 1 73 ? -9.700 8.240 6.769 1.00 88.81 73 ASP A N 1
ATOM 535 C CA . ASP A 1 73 ? -9.936 9.605 7.230 1.00 88.81 73 ASP A CA 1
ATOM 536 C C . ASP A 1 73 ? -11.394 9.804 7.646 1.00 88.81 73 ASP A C 1
ATOM 538 O O . ASP A 1 73 ? -11.652 10.387 8.698 1.00 88.81 73 ASP A O 1
ATOM 542 N N . GLU A 1 74 ? -12.355 9.283 6.883 1.00 88.81 74 GLU A N 1
ATOM 543 C CA . GLU A 1 74 ? -13.781 9.350 7.227 1.00 88.81 74 GLU A CA 1
ATOM 544 C C . GLU A 1 74 ? -14.108 8.545 8.495 1.00 88.81 74 GLU A C 1
ATOM 546 O O . GLU A 1 74 ? -14.820 9.039 9.376 1.00 88.81 74 GLU A O 1
ATOM 551 N N . ILE A 1 75 ? -13.515 7.353 8.663 1.00 84.31 75 ILE A N 1
ATOM 552 C CA . ILE A 1 75 ? -13.611 6.583 9.916 1.00 84.31 75 ILE A CA 1
ATOM 553 C C . ILE A 1 75 ? -13.065 7.409 11.086 1.00 84.31 75 ILE A C 1
ATOM 555 O O . ILE A 1 75 ? -13.703 7.513 12.136 1.00 84.31 75 ILE A O 1
ATOM 559 N N . SER A 1 76 ? -11.889 8.013 10.907 1.00 82.19 76 SER A N 1
ATOM 560 C CA . SER A 1 76 ? -11.230 8.809 11.944 1.00 82.19 76 SER A CA 1
ATOM 561 C C . SER A 1 76 ? -12.054 10.043 12.317 1.00 82.19 76 SER A C 1
ATOM 563 O O . SER A 1 76 ? -12.227 10.332 13.501 1.00 82.19 76 SER A O 1
ATOM 565 N N . GLN A 1 77 ? -12.622 10.738 11.329 1.00 83.81 77 GLN A N 1
ATOM 566 C CA . GLN A 1 77 ? -13.509 11.883 11.539 1.00 83.81 77 GLN A CA 1
ATOM 567 C C . GLN A 1 77 ? -14.754 11.506 12.346 1.00 83.81 77 GLN A C 1
ATOM 569 O O . GLN A 1 77 ? -15.067 12.194 13.319 1.00 83.81 77 GLN A O 1
ATOM 574 N N . ALA A 1 78 ? -15.427 10.401 12.007 1.00 81.56 78 ALA A N 1
ATOM 575 C CA . ALA A 1 78 ? -16.587 9.924 12.760 1.00 81.56 78 ALA A CA 1
ATOM 576 C C . ALA A 1 78 ? -16.227 9.628 14.226 1.00 81.56 78 ALA A C 1
ATOM 578 O O . ALA A 1 78 ? -16.931 10.062 15.139 1.00 81.56 78 ALA A O 1
ATOM 579 N N . ILE A 1 79 ? -15.079 8.985 14.466 1.00 80.12 79 ILE A N 1
ATOM 580 C CA . ILE A 1 79 ? -14.572 8.706 15.818 1.00 80.12 79 ILE A CA 1
ATOM 581 C C . ILE A 1 79 ? -14.319 10.004 16.597 1.00 80.12 79 ILE A C 1
ATOM 583 O O . ILE A 1 79 ? -14.749 10.128 17.745 1.00 80.12 79 ILE A O 1
ATOM 587 N N . PHE A 1 80 ? -13.655 10.996 15.993 1.00 77.38 80 PHE A N 1
ATOM 588 C CA . PHE A 1 80 ? -13.412 12.288 16.648 1.00 77.38 80 PHE A CA 1
ATOM 589 C C . PHE A 1 80 ? -14.701 13.075 16.907 1.00 77.38 80 PHE A C 1
ATOM 591 O O . PHE A 1 80 ? -14.788 13.791 17.906 1.00 77.38 80 PHE A O 1
ATOM 598 N N . ALA A 1 81 ? -15.712 12.906 16.055 1.00 82.19 81 ALA A N 1
ATOM 599 C CA . ALA A 1 81 ? -17.051 13.449 16.248 1.00 82.19 81 ALA A CA 1
ATOM 600 C C . ALA A 1 81 ? -17.898 12.652 17.264 1.00 82.19 81 ALA A C 1
ATOM 602 O O . ALA A 1 81 ? -19.038 13.034 17.529 1.00 82.19 81 ALA A O 1
ATOM 603 N N . ASN A 1 82 ? -1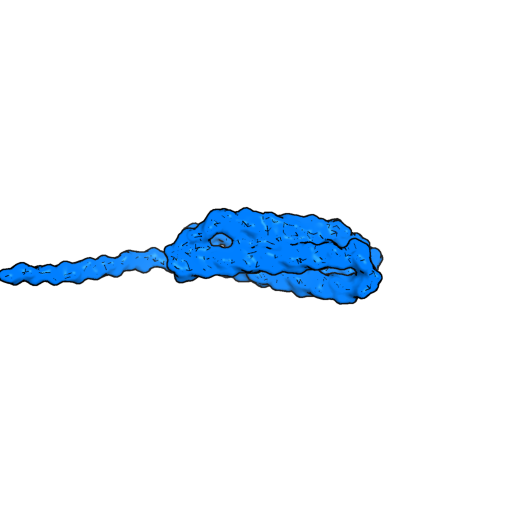7.362 11.569 17.846 1.00 76.75 82 ASN A N 1
ATOM 604 C CA . ASN A 1 82 ? -18.077 10.645 18.731 1.00 76.75 82 ASN A CA 1
ATOM 605 C C . ASN A 1 82 ? -19.341 10.053 18.070 1.00 76.75 82 ASN A C 1
ATOM 607 O O . ASN A 1 82 ? -20.389 9.899 18.701 1.00 76.75 82 ASN A O 1
ATOM 611 N N . GLN A 1 83 ? -19.232 9.756 16.775 1.00 78.31 83 GLN A N 1
ATOM 612 C CA . GLN A 1 83 ? -20.243 9.116 15.945 1.00 78.31 83 GLN A CA 1
ATOM 613 C C . GLN A 1 83 ? -19.799 7.699 15.584 1.00 78.31 83 GLN A C 1
ATOM 615 O O . GLN A 1 83 ? -18.611 7.382 15.525 1.00 78.31 83 GLN A O 1
ATOM 620 N N . THR A 1 84 ? -20.767 6.830 15.312 1.00 77.56 84 THR A N 1
ATOM 621 C CA . THR A 1 84 ? -20.476 5.532 14.708 1.00 77.56 84 THR A CA 1
ATOM 622 C C . THR A 1 84 ? -20.035 5.763 13.267 1.00 77.56 84 THR A C 1
ATOM 624 O O . THR A 1 84 ? -20.794 6.330 12.484 1.00 77.56 84 THR A O 1
ATOM 627 N N . ALA A 1 85 ? -18.812 5.349 12.927 1.00 80.75 85 ALA A N 1
ATOM 628 C CA . ALA A 1 85 ? -18.347 5.357 11.545 1.00 80.75 85 ALA A CA 1
ATOM 629 C C . ALA A 1 85 ? -19.275 4.506 10.671 1.00 80.75 85 ALA A C 1
ATOM 631 O O . ALA A 1 85 ? -19.757 3.461 11.119 1.00 80.75 85 ALA A O 1
ATOM 632 N N . ASP A 1 86 ? -19.498 4.948 9.435 1.00 82.81 86 ASP A N 1
ATOM 633 C CA . ASP A 1 86 ? -20.288 4.194 8.469 1.00 82.81 86 ASP A CA 1
ATOM 634 C C . ASP A 1 86 ? -19.667 2.790 8.289 1.00 82.81 86 ASP A C 1
ATOM 636 O O . ASP A 1 86 ? -18.460 2.677 8.026 1.00 82.81 86 ASP A O 1
ATOM 640 N N . PRO A 1 87 ? -20.446 1.707 8.495 1.00 81.25 87 PRO A N 1
ATOM 641 C CA . PRO A 1 87 ? -19.944 0.343 8.360 1.00 81.25 87 PRO A CA 1
ATOM 642 C C . PRO A 1 87 ? -19.355 0.055 6.971 1.00 81.25 87 PRO A C 1
ATOM 644 O O . PRO A 1 87 ? -18.424 -0.753 6.874 1.00 81.25 87 PRO A O 1
ATOM 647 N N . ASP A 1 88 ? -19.816 0.744 5.924 1.00 88.00 88 ASP A N 1
ATOM 648 C CA . ASP A 1 88 ? -19.338 0.553 4.556 1.00 88.00 88 ASP A CA 1
ATOM 649 C C . ASP A 1 88 ? -17.898 1.049 4.373 1.00 88.00 88 ASP A C 1
ATOM 651 O O . ASP A 1 88 ? -17.184 0.544 3.507 1.00 88.00 88 ASP A O 1
ATOM 655 N N . LEU A 1 89 ? -17.399 1.964 5.213 1.00 87.56 89 LEU A N 1
ATOM 656 C CA . LEU A 1 89 ? -16.029 2.486 5.096 1.00 87.56 89 LEU A CA 1
ATOM 657 C C . LEU A 1 89 ? -14.970 1.410 5.325 1.00 87.56 89 LEU A C 1
ATOM 659 O O . LEU A 1 89 ? -13.924 1.412 4.678 1.00 87.56 89 LEU A O 1
ATOM 663 N N . ARG A 1 90 ? -15.246 0.438 6.200 1.00 86.38 90 ARG A N 1
ATOM 664 C CA . ARG A 1 90 ? -14.343 -0.706 6.410 1.00 86.38 90 ARG A CA 1
ATOM 665 C C . ARG A 1 90 ? -14.301 -1.605 5.176 1.00 86.38 90 ARG A C 1
ATOM 667 O O . ARG A 1 90 ? -13.232 -2.081 4.797 1.00 86.38 90 ARG A O 1
ATOM 674 N N . GLN A 1 91 ? -15.450 -1.800 4.528 1.00 90.44 91 GLN A N 1
ATOM 675 C CA . GLN A 1 91 ? -15.553 -2.545 3.275 1.00 90.44 91 GLN A CA 1
ATOM 676 C C . GLN A 1 91 ? -14.829 -1.805 2.142 1.00 90.44 91 GLN A C 1
ATOM 678 O O . GLN A 1 91 ? -14.105 -2.434 1.371 1.00 90.44 91 GLN A O 1
ATOM 683 N N . GLN A 1 92 ? -14.972 -0.478 2.072 1.00 92.75 92 GLN A N 1
ATOM 684 C CA . GLN A 1 92 ? -14.268 0.370 1.112 1.00 92.75 92 GLN A CA 1
ATOM 685 C C . GLN A 1 92 ? -12.755 0.314 1.324 1.00 92.75 92 GLN A C 1
ATOM 687 O O . GLN A 1 92 ? -12.020 0.116 0.360 1.00 92.75 92 GLN A O 1
ATOM 692 N N . PHE A 1 93 ? -12.273 0.413 2.566 1.00 92.38 93 PHE A N 1
ATOM 693 C CA . PHE A 1 93 ? -10.854 0.246 2.881 1.00 92.38 93 PHE A CA 1
ATOM 694 C C . PHE A 1 93 ? -10.332 -1.121 2.407 1.00 92.38 93 PHE A C 1
ATOM 696 O O . PHE A 1 93 ? -9.378 -1.181 1.633 1.00 92.38 93 PHE A O 1
ATOM 703 N N . ALA A 1 94 ? -10.992 -2.221 2.788 1.00 91.25 94 ALA A N 1
ATOM 704 C CA . ALA A 1 94 ? -10.587 -3.572 2.389 1.00 91.25 94 ALA A CA 1
ATOM 705 C C . ALA A 1 94 ? -10.628 -3.787 0.862 1.00 91.25 94 ALA A C 1
ATOM 707 O O . ALA A 1 94 ? -9.723 -4.401 0.287 1.00 91.25 94 ALA A O 1
ATOM 708 N N . GLY A 1 95 ? -11.658 -3.261 0.193 1.00 95.69 95 GLY A N 1
ATOM 709 C CA . GLY A 1 95 ? -11.797 -3.314 -1.262 1.00 95.69 95 GLY A CA 1
ATOM 710 C C . GLY A 1 95 ? -10.681 -2.556 -1.978 1.00 95.69 95 GLY A C 1
ATOM 711 O O . GLY A 1 95 ? -10.088 -3.078 -2.921 1.00 95.69 95 GLY A O 1
ATOM 712 N N . ASN A 1 96 ? -10.332 -1.369 -1.482 1.00 97.31 96 ASN A N 1
ATOM 713 C CA . ASN A 1 96 ? -9.217 -0.583 -1.993 1.00 97.31 96 ASN A CA 1
ATOM 714 C C . ASN A 1 96 ? -7.874 -1.299 -1.797 1.00 97.31 96 ASN A C 1
ATOM 716 O O . ASN A 1 96 ? -7.129 -1.444 -2.759 1.00 97.31 96 ASN A O 1
ATOM 720 N N . ILE A 1 97 ? -7.581 -1.842 -0.610 1.00 96.62 97 ILE A N 1
ATOM 721 C CA . ILE A 1 97 ? -6.351 -2.623 -0.373 1.00 96.62 97 ILE A CA 1
ATOM 722 C C . ILE A 1 97 ? -6.262 -3.831 -1.320 1.00 96.62 97 ILE A C 1
ATOM 724 O O . ILE A 1 97 ? -5.207 -4.091 -1.899 1.00 96.62 97 ILE A O 1
ATOM 728 N N . THR A 1 98 ? -7.379 -4.530 -1.543 1.00 97.38 98 THR A N 1
ATOM 729 C CA . THR A 1 98 ? -7.451 -5.655 -2.492 1.00 97.38 98 THR A CA 1
ATOM 730 C C . THR A 1 98 ? -7.168 -5.202 -3.927 1.00 97.38 98 THR A C 1
ATOM 732 O O . THR A 1 98 ? -6.436 -5.870 -4.656 1.00 97.38 98 THR A O 1
ATOM 735 N N . MET A 1 99 ? -7.710 -4.048 -4.327 1.00 97.81 99 MET A N 1
ATOM 736 C CA . MET A 1 99 ? -7.455 -3.441 -5.634 1.00 97.81 99 MET A CA 1
ATOM 737 C C . MET A 1 99 ? -5.971 -3.102 -5.821 1.00 97.81 99 MET A C 1
ATOM 739 O O . MET A 1 99 ? -5.407 -3.421 -6.867 1.00 97.81 99 MET A O 1
ATOM 743 N N . VAL A 1 100 ? -5.325 -2.508 -4.810 1.00 98.19 100 VAL A N 1
ATOM 744 C CA . VAL A 1 100 ? -3.886 -2.198 -4.848 1.00 98.19 100 VAL A CA 1
ATOM 745 C C . VAL A 1 100 ? -3.073 -3.480 -4.986 1.00 98.19 100 VAL A C 1
ATOM 747 O O . VAL A 1 100 ? -2.207 -3.557 -5.853 1.00 98.19 100 VAL A O 1
ATOM 750 N N . LEU A 1 101 ? -3.377 -4.506 -4.187 1.00 97.69 101 LEU A N 1
ATOM 751 C CA . LEU A 1 101 ? -2.659 -5.779 -4.228 1.00 97.69 101 LEU A CA 1
ATOM 752 C C . LEU A 1 101 ? -2.731 -6.415 -5.619 1.00 97.69 101 LEU A C 1
ATOM 754 O O . LEU A 1 101 ? -1.697 -6.766 -6.184 1.00 97.69 101 LEU A O 1
ATOM 758 N N . ALA A 1 102 ? -3.936 -6.516 -6.185 1.00 98.06 102 ALA A N 1
ATOM 759 C CA . ALA A 1 102 ? -4.138 -7.081 -7.514 1.00 98.06 102 ALA A CA 1
ATOM 760 C C . ALA A 1 102 ? -3.398 -6.276 -8.594 1.00 98.06 102 ALA A C 1
ATOM 762 O O . ALA A 1 102 ? -2.778 -6.853 -9.487 1.00 98.06 102 ALA A O 1
ATOM 763 N N . ALA A 1 103 ? -3.422 -4.944 -8.495 1.00 98.00 103 ALA A N 1
ATOM 764 C CA . ALA A 1 103 ? -2.721 -4.077 -9.428 1.00 98.00 103 ALA A CA 1
ATOM 765 C C . ALA A 1 103 ? -1.200 -4.274 -9.368 1.00 98.00 103 ALA A C 1
ATOM 767 O O . ALA A 1 103 ? -0.587 -4.419 -10.424 1.00 98.00 103 ALA A O 1
ATOM 768 N N . LEU A 1 104 ? -0.613 -4.327 -8.165 1.00 97.69 104 LEU A N 1
ATOM 769 C CA . LEU A 1 104 ? 0.824 -4.543 -7.962 1.00 97.69 104 LEU A CA 1
ATOM 770 C C . LEU A 1 104 ? 1.273 -5.942 -8.392 1.00 97.69 104 LEU A C 1
ATOM 772 O O . LEU A 1 104 ? 2.309 -6.070 -9.032 1.00 97.69 104 LEU A O 1
ATOM 776 N N . GLN A 1 105 ? 0.492 -6.983 -8.098 1.00 97.38 105 GLN A N 1
ATOM 777 C CA . GLN A 1 105 ? 0.815 -8.361 -8.493 1.00 97.38 105 GLN A CA 1
ATOM 778 C C . GLN A 1 105 ? 0.827 -8.576 -10.009 1.00 97.38 105 GLN A C 1
ATOM 780 O O . GLN A 1 105 ? 1.480 -9.497 -10.486 1.00 97.38 105 GLN A O 1
ATOM 785 N N . ALA A 1 106 ? 0.117 -7.740 -10.763 1.00 96.94 106 ALA A N 1
ATOM 786 C CA . ALA A 1 106 ? 0.117 -7.773 -12.222 1.00 96.94 106 ALA A CA 1
ATOM 787 C C . ALA A 1 106 ? 1.272 -6.969 -12.854 1.00 96.94 106 ALA A C 1
ATOM 789 O O . ALA A 1 106 ? 1.386 -6.923 -14.079 1.00 96.94 106 ALA A O 1
ATOM 790 N N . ILE A 1 107 ? 2.126 -6.330 -12.046 1.00 95.88 107 ILE A N 1
ATOM 791 C CA . ILE A 1 107 ? 3.361 -5.705 -12.521 1.00 95.88 107 ILE A CA 1
ATOM 792 C C . ILE A 1 107 ? 4.469 -6.758 -12.490 1.00 95.88 107 ILE A C 1
ATOM 794 O O . ILE A 1 107 ? 4.772 -7.320 -11.443 1.00 95.88 107 ILE A O 1
ATOM 798 N N . GLU A 1 108 ? 5.120 -6.973 -13.631 1.00 94.56 108 GLU A N 1
ATOM 799 C CA . GLU A 1 108 ? 6.222 -7.930 -13.779 1.00 94.56 108 GLU A CA 1
ATOM 800 C C . GLU A 1 108 ? 7.464 -7.209 -14.331 1.00 94.56 108 GLU A C 1
ATOM 802 O O . GLU A 1 108 ? 7.726 -7.228 -15.539 1.00 94.56 108 GLU A O 1
ATOM 807 N N . PRO A 1 109 ? 8.230 -6.498 -13.483 1.00 91.62 109 PRO A N 1
ATOM 808 C CA . PRO A 1 109 ? 9.428 -5.806 -13.923 1.00 91.62 109 PRO A CA 1
ATOM 809 C C . PRO A 1 109 ? 10.520 -6.801 -14.323 1.00 91.62 109 PRO A C 1
ATOM 811 O O . PRO A 1 109 ? 10.698 -7.847 -13.701 1.00 91.62 109 PRO A O 1
ATOM 814 N N . THR A 1 110 ? 11.320 -6.452 -15.327 1.00 90.62 110 THR A N 1
ATOM 815 C CA . THR A 1 110 ? 12.451 -7.290 -15.761 1.00 90.62 110 THR A CA 1
ATOM 816 C C . THR A 1 110 ? 13.766 -6.914 -15.088 1.00 90.62 110 THR A C 1
ATOM 818 O O . THR A 1 110 ? 14.676 -7.735 -15.015 1.00 90.62 110 THR A O 1
ATOM 821 N N . ASP A 1 111 ? 13.901 -5.671 -14.621 1.00 91.81 111 ASP A N 1
ATOM 822 C CA . ASP A 1 111 ? 15.109 -5.202 -13.949 1.00 91.81 111 ASP A CA 1
ATOM 823 C C . ASP A 1 111 ? 15.038 -5.435 -12.430 1.00 91.81 111 ASP A C 1
ATOM 825 O O . ASP A 1 111 ? 13.967 -5.463 -11.816 1.00 91.81 111 ASP A O 1
ATOM 829 N N . SER A 1 112 ? 16.199 -5.632 -11.807 1.00 95.19 112 SER A N 1
ATOM 830 C CA . SER A 1 112 ? 16.299 -5.945 -10.378 1.00 95.19 112 SER A CA 1
ATOM 831 C C . SER A 1 112 ? 15.852 -4.796 -9.475 1.00 95.19 112 SER A C 1
ATOM 833 O O . SER A 1 112 ? 15.385 -5.040 -8.366 1.00 95.19 112 SER A O 1
ATOM 835 N N . THR A 1 113 ? 16.003 -3.552 -9.930 1.00 95.69 113 THR A N 1
ATOM 836 C CA . THR A 1 113 ? 15.705 -2.360 -9.132 1.00 95.69 113 THR A CA 1
ATOM 837 C C . THR A 1 113 ? 14.197 -2.178 -8.997 1.00 95.69 113 THR A C 1
ATOM 839 O O . THR A 1 113 ? 13.695 -2.087 -7.878 1.00 95.69 113 THR A O 1
ATOM 842 N N . SER A 1 114 ? 13.465 -2.227 -10.110 1.00 95.31 114 SER A N 1
ATOM 843 C CA . SER A 1 114 ? 12.001 -2.187 -10.118 1.00 95.31 114 SER A CA 1
ATOM 844 C C . SER A 1 114 ? 11.396 -3.388 -9.390 1.00 95.31 114 SER A C 1
ATOM 846 O O . SER A 1 114 ? 10.415 -3.232 -8.669 1.00 95.31 114 SER A O 1
ATOM 848 N N . ASN A 1 115 ? 11.999 -4.581 -9.499 1.00 96.56 115 ASN A N 1
ATOM 849 C CA . ASN A 1 115 ? 11.568 -5.755 -8.728 1.00 96.56 115 ASN A CA 1
ATOM 850 C C . ASN A 1 115 ? 11.719 -5.561 -7.213 1.00 96.56 115 ASN A C 1
ATOM 852 O O . ASN A 1 115 ? 10.822 -5.923 -6.448 1.00 96.56 115 ASN A O 1
ATOM 856 N N . ALA A 1 116 ? 12.831 -4.975 -6.765 1.00 97.88 116 ALA A N 1
ATOM 857 C CA . ALA A 1 116 ? 13.027 -4.662 -5.353 1.00 97.88 116 ALA A CA 1
ATOM 858 C C . ALA A 1 116 ? 11.999 -3.628 -4.865 1.00 97.88 116 ALA A C 1
ATOM 860 O O . ALA A 1 116 ? 11.388 -3.820 -3.815 1.00 97.88 116 ALA A O 1
ATOM 861 N N . THR A 1 117 ? 11.744 -2.576 -5.650 1.00 98.00 117 THR A N 1
ATOM 862 C CA . THR A 1 117 ? 10.731 -1.561 -5.323 1.00 98.00 117 THR A CA 1
ATOM 863 C C . THR A 1 117 ? 9.311 -2.140 -5.310 1.00 98.00 117 THR A C 1
ATOM 865 O O . THR A 1 117 ? 8.550 -1.846 -4.390 1.00 98.00 117 THR A O 1
ATOM 868 N N . LEU A 1 118 ? 8.958 -3.023 -6.250 1.00 98.00 118 LEU A N 1
ATOM 869 C CA . LEU A 1 118 ? 7.679 -3.742 -6.232 1.00 98.00 118 LEU A CA 1
ATOM 870 C C . LEU A 1 118 ? 7.541 -4.623 -4.980 1.00 98.00 118 LEU A C 1
ATOM 872 O O . LEU A 1 118 ? 6.500 -4.618 -4.325 1.00 98.00 118 LEU A O 1
ATOM 876 N N . THR A 1 119 ? 8.601 -5.344 -4.611 1.00 98.06 119 THR A N 1
ATOM 877 C CA . THR A 1 119 ? 8.622 -6.180 -3.400 1.00 98.06 119 THR A CA 1
ATOM 878 C C . THR A 1 119 ? 8.428 -5.339 -2.138 1.00 98.06 119 THR A C 1
ATOM 880 O O . THR A 1 119 ? 7.678 -5.734 -1.242 1.00 98.06 119 THR A O 1
ATOM 883 N N . GLN A 1 120 ? 9.054 -4.160 -2.073 1.00 97.81 120 GLN A N 1
ATOM 884 C CA . GLN A 1 120 ? 8.858 -3.215 -0.975 1.00 97.81 120 GLN A CA 1
ATOM 885 C C . GLN A 1 120 ? 7.406 -2.728 -0.911 1.00 97.81 120 GLN A C 1
ATOM 887 O O . GLN A 1 120 ? 6.806 -2.781 0.160 1.00 97.81 120 GLN A O 1
ATOM 892 N N . ALA A 1 121 ? 6.813 -2.344 -2.048 1.00 97.88 121 ALA A N 1
ATOM 893 C CA . ALA A 1 121 ? 5.413 -1.923 -2.111 1.00 97.88 121 ALA A CA 1
ATOM 894 C C . ALA A 1 121 ? 4.461 -3.022 -1.601 1.00 97.88 121 ALA A C 1
ATOM 896 O O . ALA A 1 121 ? 3.589 -2.753 -0.779 1.00 97.88 121 ALA A O 1
ATOM 897 N N . LEU A 1 122 ? 4.663 -4.275 -2.029 1.00 98.12 122 LEU A N 1
ATOM 898 C CA . LEU A 1 122 ? 3.878 -5.425 -1.563 1.00 98.12 122 LEU A CA 1
ATOM 899 C C . LEU A 1 122 ? 4.068 -5.695 -0.063 1.00 98.12 122 LEU A C 1
ATOM 901 O O . LEU A 1 122 ? 3.117 -6.059 0.628 1.00 98.12 122 LEU A O 1
ATOM 905 N N . THR A 1 123 ? 5.285 -5.511 0.449 1.00 97.88 123 THR A N 1
ATOM 906 C CA . THR A 1 123 ? 5.596 -5.701 1.871 1.00 97.88 123 THR A CA 1
ATOM 907 C C . THR A 1 123 ? 4.899 -4.652 2.733 1.00 97.88 123 THR A C 1
ATOM 909 O O . THR A 1 123 ? 4.213 -5.019 3.689 1.00 97.88 123 THR A O 1
ATOM 912 N N . SER A 1 124 ? 5.013 -3.368 2.378 1.00 97.19 124 SER A N 1
ATOM 913 C CA . SER A 1 124 ? 4.335 -2.281 3.095 1.00 97.19 124 SER A CA 1
ATOM 914 C C . SER A 1 124 ? 2.811 -2.431 3.020 1.00 97.19 124 SER A C 1
ATOM 916 O O . SER A 1 124 ? 2.153 -2.329 4.053 1.00 97.19 124 SER A O 1
ATOM 918 N N . LEU A 1 125 ? 2.250 -2.802 1.860 1.00 97.38 125 LEU A N 1
ATOM 919 C CA . LEU A 1 125 ? 0.808 -3.035 1.711 1.00 97.38 125 LEU A CA 1
ATOM 920 C C . LEU A 1 125 ? 0.302 -4.176 2.606 1.00 97.38 125 LEU A C 1
ATOM 922 O O . LEU A 1 125 ? -0.728 -4.038 3.266 1.00 97.38 125 LEU A O 1
ATOM 926 N N . ASN A 1 126 ? 1.026 -5.298 2.661 1.00 96.12 126 ASN A N 1
ATOM 927 C CA . ASN A 1 126 ? 0.681 -6.409 3.552 1.00 96.12 126 ASN A CA 1
ATOM 928 C C . ASN A 1 126 ? 0.783 -6.002 5.030 1.00 96.12 126 ASN A C 1
ATOM 930 O O . ASN A 1 126 ? -0.068 -6.390 5.830 1.00 96.12 126 ASN A O 1
ATOM 934 N N . GLY A 1 127 ? 1.782 -5.188 5.385 1.00 94.69 127 GLY A N 1
ATOM 935 C CA . GLY A 1 127 ? 1.903 -4.595 6.718 1.00 94.69 127 GLY A CA 1
ATOM 936 C C . GLY A 1 127 ? 0.712 -3.701 7.071 1.00 94.69 127 GLY A C 1
ATOM 937 O O . GLY A 1 127 ? 0.155 -3.825 8.160 1.00 94.69 127 GLY A O 1
ATOM 938 N N . THR A 1 128 ? 0.258 -2.862 6.136 1.00 93.81 128 THR A N 1
ATOM 939 C CA . THR A 1 128 ? -0.955 -2.044 6.283 1.00 93.81 128 THR A CA 1
ATOM 940 C C . THR A 1 128 ? -2.200 -2.901 6.475 1.00 93.81 128 THR A C 1
ATOM 942 O O . THR A 1 128 ? -3.012 -2.606 7.350 1.00 93.81 128 THR A O 1
ATOM 945 N N . ALA A 1 129 ? -2.362 -3.966 5.685 1.00 92.56 129 ALA A N 1
ATOM 946 C CA . ALA A 1 129 ? -3.499 -4.873 5.811 1.00 92.56 129 ALA A CA 1
ATOM 947 C C . ALA A 1 129 ? -3.521 -5.566 7.184 1.00 92.56 129 ALA A C 1
ATOM 949 O O . ALA A 1 129 ? -4.573 -5.640 7.818 1.00 92.56 129 ALA A O 1
ATOM 950 N N . ALA A 1 130 ? -2.361 -6.022 7.668 1.00 92.00 130 ALA A N 1
ATOM 951 C CA . ALA A 1 130 ? -2.224 -6.604 9.000 1.00 92.00 130 ALA A CA 1
ATOM 952 C C . ALA A 1 130 ? -2.572 -5.588 10.099 1.00 92.00 130 ALA A C 1
ATOM 954 O O . ALA A 1 130 ? -3.437 -5.867 10.923 1.00 92.00 130 ALA A O 1
ATOM 955 N N . ALA A 1 131 ? -2.006 -4.379 10.043 1.00 89.94 131 ALA A N 1
ATOM 956 C CA . ALA A 1 131 ? -2.323 -3.317 10.996 1.00 89.94 131 ALA A CA 1
ATOM 957 C C . ALA A 1 131 ? -3.813 -2.929 10.975 1.00 89.94 131 ALA A C 1
ATOM 959 O O . ALA A 1 131 ? -4.390 -2.626 12.014 1.00 89.94 131 ALA A O 1
ATOM 960 N N . GLY A 1 132 ? -4.470 -2.976 9.812 1.00 87.81 132 GLY A N 1
ATOM 961 C CA . GLY A 1 132 ? -5.914 -2.764 9.704 1.00 87.81 132 GLY A CA 1
ATOM 962 C C . GLY A 1 132 ? -6.729 -3.821 10.458 1.00 87.81 132 GLY A C 1
ATOM 963 O O . GLY A 1 132 ? -7.733 -3.484 11.088 1.00 87.81 132 GLY A O 1
ATOM 964 N N . ASN A 1 133 ? -6.283 -5.080 10.445 1.00 87.75 133 ASN A N 1
ATOM 965 C CA . ASN A 1 133 ? -6.886 -6.141 11.253 1.00 87.75 133 ASN A CA 1
ATOM 966 C C . ASN A 1 133 ? -6.606 -5.936 12.748 1.00 87.75 133 ASN A C 1
ATOM 968 O O . ASN A 1 133 ? -7.525 -6.090 13.552 1.00 87.75 133 ASN A O 1
ATOM 972 N N . ASP A 1 134 ? -5.391 -5.520 13.113 1.00 85.69 134 ASP A N 1
ATOM 973 C CA . ASP A 1 134 ? -5.028 -5.203 14.501 1.00 85.69 134 ASP A CA 1
ATOM 974 C C . ASP A 1 134 ? -5.891 -4.050 15.041 1.00 85.69 134 ASP A C 1
ATOM 976 O O . ASP A 1 134 ? -6.419 -4.134 16.141 1.00 85.69 134 ASP A O 1
ATOM 980 N N . VAL A 1 135 ? -6.194 -3.025 14.233 1.00 83.44 135 VAL A N 1
ATOM 981 C CA . VAL A 1 135 ? -7.155 -1.965 14.602 1.00 83.44 135 VAL A CA 1
ATOM 982 C C . VAL A 1 135 ? -8.542 -2.532 14.924 1.00 83.44 135 VAL A C 1
ATOM 984 O O . VAL A 1 135 ? -9.211 -2.034 15.825 1.00 83.44 135 VAL A O 1
ATOM 987 N N . VAL A 1 136 ? -9.019 -3.550 14.203 1.00 82.62 136 VAL A N 1
ATOM 988 C CA . VAL A 1 136 ? -10.308 -4.197 14.520 1.00 82.62 136 VAL A CA 1
ATOM 989 C C . VAL A 1 136 ? -10.226 -4.957 15.845 1.00 82.62 136 VAL A C 1
ATOM 991 O O . VAL A 1 136 ? -11.194 -4.942 16.606 1.00 82.62 136 VAL A O 1
ATOM 994 N N . ALA A 1 137 ? -9.093 -5.608 16.107 1.00 81.81 137 ALA A N 1
ATOM 995 C CA . ALA A 1 137 ? -8.868 -6.422 17.296 1.00 81.81 137 ALA A CA 1
ATOM 996 C C . ALA A 1 137 ? -8.606 -5.592 18.565 1.00 81.81 137 ALA A C 1
ATOM 998 O O . ALA A 1 137 ? -9.093 -5.953 19.628 1.00 81.81 137 ALA A O 1
ATOM 999 N N . ASP A 1 138 ? -7.889 -4.474 18.452 1.00 77.69 138 ASP A N 1
ATOM 1000 C CA . ASP A 1 138 ? -7.344 -3.741 19.600 1.00 77.69 138 ASP A CA 1
ATOM 1001 C C . ASP A 1 138 ? -8.115 -2.446 19.909 1.00 77.69 138 ASP A C 1
ATOM 1003 O O . ASP A 1 13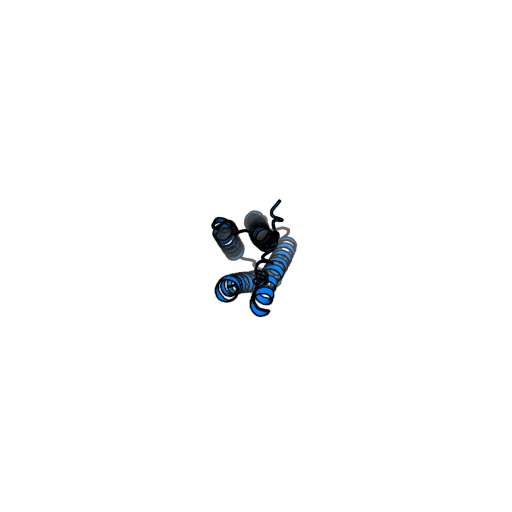8 ? -8.013 -1.889 21.007 1.00 77.69 138 ASP A O 1
ATOM 1007 N N . CYS A 1 139 ? -8.917 -1.941 18.966 1.00 73.88 139 CYS A N 1
ATOM 1008 C CA . CYS A 1 139 ? -9.751 -0.758 19.175 1.00 73.88 139 CYS A CA 1
ATOM 1009 C C . CYS A 1 139 ? -11.182 -1.142 19.584 1.00 73.88 139 CYS A C 1
ATOM 1011 O O . CYS A 1 139 ? -12.071 -1.249 18.732 1.00 73.88 139 CYS A O 1
ATOM 1013 N N . HIS A 1 140 ? -11.412 -1.296 20.891 1.00 66.44 140 HIS A N 1
ATOM 1014 C CA . HIS A 1 140 ? -12.732 -1.509 21.502 1.00 66.44 140 HIS A CA 1
ATOM 1015 C C . HIS A 1 140 ? -13.168 -0.329 22.379 1.00 66.44 140 HIS A C 1
ATOM 1017 O O . HIS A 1 140 ? -12.310 0.229 23.103 1.00 66.44 140 HIS A O 1
#

Sequence (140 aa):
MFGYAVVINAAPLQRRQTGDVQCNIDRLKVVVGMQETLDSVNQLSTQLGCNTSFASNITTAQTGIHGAQVATDEISQAIFANQTADPDLRQQFAGNITMVLAALQAIEPTDSTSNATLTQALTSLNGTAAAGNDVVADCH

pLDDT: mean 84.8, std 16.46, range [39.03, 98.19]